Protein AF-A0A370DXL4-F1 (afdb_monomer)

Secondary structure (DSSP, 8-state):
-B-SEEE-TTS-EEE-SSS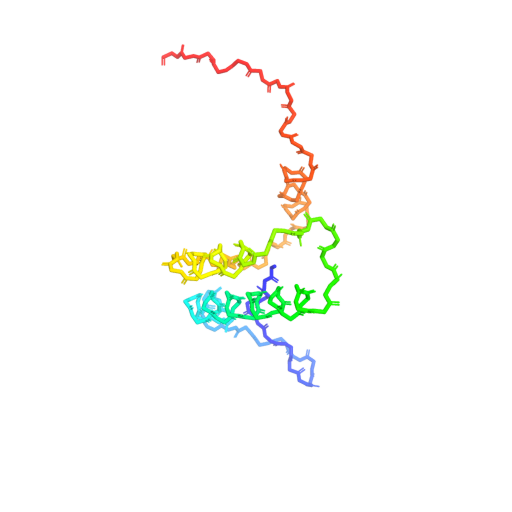SSS-HHHHHHHHHHHHHHHHHHHHHTT--TT--SSSHHHHHHHHHHHSPP---PPBP-SSHHHHHHHHHHHHSPPP--------

InterPro domains:
  IPR007069 Transposase, IS801/IS1294 [PF04986] (1-96)

Radius of gyration: 19.85 Å; Cα contacts (8 Å, |Δi|>4): 71; chains: 1; bounding box: 47×39×48 Å

Mean predicted aligned error: 12.61 Å

pLDDT: mean 74.89, std 13.77, range [33.28, 93.0]

Solvent-accessible surface area (backbone atoms only — not comparable to full-atom values): 6539 Å² total; per-residue (Å²): 122,47,59,37,47,46,75,43,99,85,74,46,80,44,72,45,97,46,83,48,76,61,61,52,68,63,51,15,52,52,50,53,51,53,54,53,52,52,52,50,52,37,51,78,72,60,73,40,86,87,68,79,61,84,65,50,61,60,57,50,52,52,56,58,66,71,52,90,66,82,55,84,75,50,55,56,70,91,45,71,67,60,54,51,56,56,50,42,53,74,77,41,68,74,77,92,76,77,84,86,77,86,127

Sequence (103 aa):
MVPGGVLTGSGGWKAVRSNYLFPVRALSQRYRWCLVSLLREAYVAGELPRVNGPGEPTITLDRLMQQDWVVYSRSGLSEPKQVLDYLARYTTGPPSATRVCCR

Structure (mmCIF, N/CA/C/O backbone):
data_AF-A0A370DXL4-F1
#
_entry.id   AF-A0A370DXL4-F1
#
loop_
_atom_site.group_PDB
_atom_site.id
_atom_site.type_symbol
_atom_site.label_atom_id
_atom_site.label_alt_id
_atom_site.label_comp_id
_atom_site.label_asym_id
_atom_site.label_entity_id
_atom_site.label_seq_id
_atom_site.pdbx_PDB_ins_code
_atom_site.Cartn_x
_atom_site.Cartn_y
_atom_site.Cartn_z
_atom_site.occupancy
_atom_site.B_iso_or_equiv
_atom_site.auth_seq_id
_atom_site.auth_comp_id
_atom_site.auth_asym_id
_atom_site.auth_atom_id
_atom_site.pdbx_PDB_model_num
ATOM 1 N N . MET A 1 1 ? -11.023 -4.839 5.918 1.00 53.97 1 MET A N 1
ATOM 2 C CA . MET A 1 1 ? -11.628 -4.571 7.244 1.00 53.97 1 MET A CA 1
ATOM 3 C C . MET A 1 1 ? -10.658 -5.062 8.296 1.00 53.97 1 MET A C 1
ATOM 5 O O . MET A 1 1 ? -10.114 -6.141 8.111 1.00 53.97 1 MET A O 1
ATOM 9 N N . VAL A 1 2 ? -10.398 -4.276 9.339 1.00 59.25 2 VAL A N 1
ATOM 10 C CA . VAL A 1 2 ? -9.461 -4.658 10.406 1.00 59.25 2 VAL A CA 1
ATOM 11 C C . VAL A 1 2 ? -10.247 -4.678 11.712 1.00 59.25 2 VAL A C 1
ATOM 13 O O . VAL A 1 2 ? -10.909 -3.682 12.017 1.00 59.25 2 VAL A O 1
ATOM 16 N N . PRO A 1 3 ? -10.246 -5.786 12.467 1.00 62.25 3 PRO A N 1
ATOM 17 C CA . PRO A 1 3 ? -10.918 -5.799 13.751 1.00 62.25 3 PRO A CA 1
ATOM 18 C C . PRO A 1 3 ? -10.243 -4.819 14.717 1.00 62.25 3 PRO 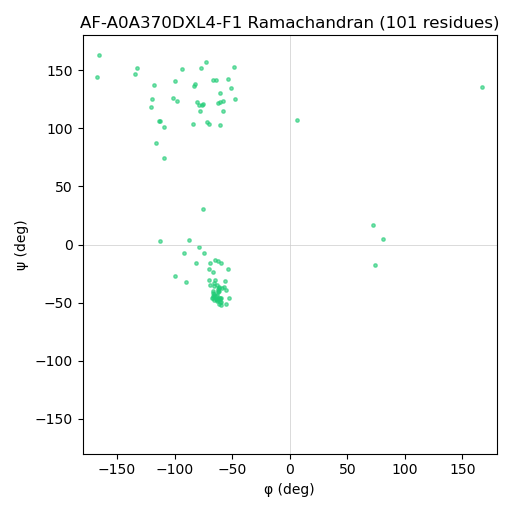A C 1
ATOM 20 O O . PRO A 1 3 ? -9.019 -4.712 14.761 1.00 62.25 3 PRO A O 1
ATOM 23 N N . GLY A 1 4 ? -11.040 -4.119 15.525 1.00 64.31 4 GLY A N 1
ATOM 24 C CA . GLY A 1 4 ? -10.552 -3.197 16.559 1.00 64.31 4 GLY A CA 1
ATOM 25 C C . GLY A 1 4 ? -9.992 -3.907 17.795 1.00 64.31 4 GLY A C 1
ATOM 26 O O . GLY A 1 4 ? -10.134 -3.408 18.906 1.00 64.31 4 GLY A O 1
ATOM 27 N N . GLY A 1 5 ? -9.432 -5.103 17.639 1.00 72.56 5 GLY A N 1
ATOM 28 C CA . GLY A 1 5 ? -9.015 -5.963 18.737 1.00 72.56 5 GLY A CA 1
ATOM 29 C C . GLY A 1 5 ? -8.114 -7.092 18.263 1.00 72.56 5 GLY A C 1
ATOM 30 O O . GLY A 1 5 ? -8.035 -7.385 17.071 1.00 72.56 5 GLY A O 1
ATOM 31 N N . VAL A 1 6 ? -7.423 -7.704 19.216 1.00 76.75 6 VAL A N 1
ATOM 32 C CA . VAL A 1 6 ? -6.577 -8.875 18.998 1.00 76.75 6 VAL A CA 1
ATOM 33 C C . VAL A 1 6 ? -7.132 -10.042 19.805 1.00 76.75 6 VAL A C 1
ATOM 35 O O . VAL A 1 6 ? -7.523 -9.875 20.963 1.00 76.75 6 VAL A O 1
ATOM 38 N N . LEU A 1 7 ? -7.171 -11.222 19.192 1.00 79.50 7 LEU A N 1
ATOM 39 C CA . LEU A 1 7 ? -7.432 -12.464 19.905 1.00 79.50 7 LEU A CA 1
ATOM 40 C C . LEU A 1 7 ? -6.134 -12.886 20.596 1.00 79.50 7 LEU A C 1
ATOM 42 O O . LEU A 1 7 ? -5.102 -13.046 19.945 1.00 79.50 7 LEU A O 1
ATOM 46 N N . THR A 1 8 ? -6.154 -13.008 21.918 1.00 81.00 8 THR A N 1
ATOM 47 C CA . THR A 1 8 ? -4.990 -13.471 22.674 1.00 81.00 8 THR A CA 1
ATOM 48 C C . THR A 1 8 ? -4.781 -14.967 22.448 1.00 81.00 8 THR A C 1
ATOM 50 O O . THR A 1 8 ? -5.726 -15.697 22.154 1.00 81.00 8 THR A O 1
ATOM 53 N N . GLY A 1 9 ? -3.554 -15.460 22.652 1.00 80.75 9 GLY A N 1
ATOM 54 C CA . GLY A 1 9 ? -3.261 -16.901 22.571 1.00 80.75 9 GLY A CA 1
ATOM 55 C C . GLY A 1 9 ? -4.063 -17.762 23.561 1.00 80.75 9 GLY A C 1
ATOM 56 O O . GLY A 1 9 ? -4.179 -18.964 23.372 1.00 80.75 9 GLY A O 1
ATOM 57 N N . SER A 1 10 ? -4.660 -17.144 24.584 1.00 83.94 10 SER A N 1
ATOM 58 C CA . SER A 1 10 ? -5.586 -17.766 25.537 1.00 83.94 10 SER A CA 1
ATOM 59 C C . SER A 1 10 ? -7.059 -17.764 25.090 1.00 83.94 10 SER A C 1
ATOM 61 O O . SER A 1 10 ? -7.924 -18.150 25.868 1.00 83.94 10 SER A O 1
ATOM 63 N N . GLY A 1 11 ? -7.369 -17.297 23.875 1.00 83.06 11 GLY A N 1
ATOM 64 C CA . GLY A 1 11 ? -8.734 -17.225 23.337 1.00 83.06 11 GLY A CA 1
ATOM 65 C C . GLY A 1 11 ? -9.555 -16.016 23.805 1.00 83.06 11 GLY A C 1
ATOM 66 O O . GLY A 1 11 ? -10.730 -15.904 23.467 1.00 83.06 11 GLY A O 1
ATOM 67 N N . GLY A 1 12 ? -8.960 -15.090 24.561 1.00 82.62 12 GLY A N 1
ATOM 68 C CA . GLY A 1 12 ? -9.624 -13.871 25.019 1.00 82.62 12 GLY A CA 1
ATOM 69 C C . GLY A 1 12 ? -9.600 -12.766 23.962 1.00 82.62 12 GLY A C 1
ATOM 70 O O . GLY A 1 12 ? -8.570 -12.501 23.342 1.00 82.62 12 GLY A O 1
ATOM 71 N N . TRP A 1 13 ? -10.721 -12.071 23.766 1.00 79.81 13 TRP A N 1
ATOM 72 C CA . TRP A 1 13 ? -10.746 -10.877 22.922 1.00 79.81 13 TRP A CA 1
ATOM 73 C C . TRP A 1 13 ? -10.223 -9.662 23.685 1.00 79.81 13 TRP A C 1
ATOM 75 O O . TRP A 1 13 ? -10.781 -9.280 24.714 1.00 79.81 13 TRP A O 1
ATOM 85 N N . LYS A 1 14 ? -9.185 -9.006 23.163 1.00 78.19 14 LYS A N 1
ATOM 86 C CA . LYS A 1 14 ? -8.680 -7.744 23.708 1.00 78.19 14 LYS A CA 1
ATOM 87 C C . LYS A 1 14 ? -8.940 -6.612 22.724 1.00 78.19 14 LYS A C 1
ATOM 89 O O . LYS A 1 14 ? -8.253 -6.493 21.711 1.00 78.19 14 LYS A O 1
ATOM 94 N N . ALA A 1 15 ? -9.916 -5.765 23.041 1.00 71.75 15 ALA A N 1
ATOM 95 C CA . ALA A 1 15 ? -10.189 -4.556 22.271 1.00 71.75 15 ALA A CA 1
ATOM 96 C C . ALA A 1 15 ? -9.028 -3.552 22.386 1.00 71.75 15 ALA A C 1
ATOM 98 O O . ALA A 1 15 ? -8.422 -3.378 23.448 1.00 71.75 15 ALA A O 1
ATOM 99 N N . VAL A 1 16 ? -8.715 -2.885 21.281 1.00 71.50 16 VAL A N 1
ATOM 100 C CA . VAL A 1 16 ? -7.738 -1.799 21.218 1.00 71.50 16 VAL A CA 1
ATOM 101 C C . VAL A 1 16 ? -8.426 -0.510 21.667 1.00 71.50 16 VAL A C 1
ATOM 103 O O . VAL A 1 16 ? -9.565 -0.246 21.303 1.00 71.50 16 VAL A O 1
ATOM 106 N N . ARG A 1 17 ? -7.735 0.310 22.469 1.00 65.25 17 ARG A N 1
ATOM 107 C CA . ARG A 1 17 ? -8.266 1.595 22.976 1.00 65.25 17 ARG A CA 1
ATOM 108 C C . ARG A 1 17 ? -8.429 2.670 21.893 1.00 65.25 17 ARG A C 1
ATOM 110 O O . ARG A 1 17 ? -9.082 3.678 22.119 1.00 65.25 17 ARG A O 1
ATOM 117 N N . SER A 1 18 ? -7.793 2.468 20.747 1.00 66.50 18 SER A N 1
ATOM 118 C CA . SER A 1 18 ? -7.854 3.328 19.567 1.00 66.50 18 SER A CA 1
ATOM 119 C C . SER A 1 18 ? -8.938 2.832 18.608 1.00 66.50 18 SER A C 1
ATOM 121 O O . SER A 1 18 ? -9.171 1.629 18.505 1.00 66.50 18 SER A O 1
ATOM 123 N N . ASN A 1 19 ? -9.527 3.753 17.837 1.00 65.56 19 ASN A N 1
ATOM 124 C CA . ASN A 1 19 ? -10.470 3.446 16.751 1.00 65.56 19 ASN A CA 1
ATOM 125 C C . ASN A 1 19 ? -9.907 2.444 15.722 1.00 65.56 19 ASN A C 1
ATOM 127 O O . ASN A 1 19 ? -10.667 1.798 15.003 1.00 65.56 19 ASN A O 1
ATOM 131 N N . TYR A 1 20 ? -8.577 2.317 15.651 1.00 66.62 20 TYR A N 1
ATOM 132 C CA . TYR A 1 20 ? -7.861 1.459 14.714 1.00 66.62 20 TYR A CA 1
ATOM 133 C C . TYR A 1 20 ? -6.754 0.660 15.406 1.00 66.62 20 TYR A C 1
ATOM 135 O O . TYR A 1 20 ? -6.094 1.151 16.326 1.00 66.62 20 TYR A O 1
ATOM 143 N N . LEU A 1 21 ? -6.511 -0.556 14.911 1.00 67.88 21 LEU A N 1
ATOM 144 C CA . LEU A 1 21 ? -5.412 -1.418 15.357 1.00 67.88 21 LEU A CA 1
ATOM 145 C C . LEU A 1 21 ? -4.030 -0.811 15.038 1.00 67.88 21 LEU A C 1
ATOM 147 O O . LEU A 1 21 ? -3.087 -1.015 15.796 1.00 67.88 21 LEU A O 1
ATOM 151 N N . PHE A 1 22 ? -3.922 -0.031 13.955 1.00 70.94 22 PHE A N 1
ATOM 152 C CA . PHE A 1 22 ? -2.680 0.610 13.513 1.00 70.94 22 PHE A CA 1
ATOM 153 C C . PHE A 1 22 ? -2.888 2.095 13.182 1.00 70.94 22 PHE A C 1
ATOM 155 O O . PHE A 1 22 ? -3.971 2.471 12.725 1.00 70.94 22 PHE A O 1
ATOM 162 N N . PRO A 1 23 ? -1.853 2.945 13.328 1.00 78.12 23 PRO A N 1
ATOM 163 C CA . PRO A 1 23 ? -1.884 4.307 12.810 1.00 78.12 23 PRO A CA 1
ATOM 164 C C . PRO A 1 23 ? -2.058 4.306 11.285 1.00 78.12 23 PRO A C 1
ATOM 166 O O . PRO A 1 23 ? -1.232 3.755 10.556 1.00 78.12 23 PRO A O 1
ATOM 169 N N . VAL A 1 24 ? -3.106 4.975 10.798 1.00 78.38 24 VAL A N 1
ATOM 170 C CA . VAL A 1 24 ? -3.479 5.007 9.371 1.00 78.38 24 VAL A CA 1
ATOM 171 C C . VAL A 1 24 ? -2.325 5.475 8.478 1.00 78.38 24 VAL A C 1
ATOM 173 O O . VAL A 1 24 ? -2.099 4.902 7.415 1.00 78.38 24 VAL A O 1
ATOM 176 N N . ARG A 1 25 ? -1.539 6.465 8.922 1.00 82.75 25 ARG A N 1
ATOM 177 C CA . ARG A 1 25 ? -0.388 6.988 8.162 1.00 82.75 25 ARG A CA 1
ATOM 178 C C . ARG A 1 25 ? 0.709 5.939 7.970 1.00 82.75 25 ARG A C 1
ATOM 180 O O . ARG A 1 25 ? 1.179 5.746 6.853 1.00 82.75 25 ARG A O 1
ATOM 187 N N . ALA A 1 26 ? 1.069 5.229 9.040 1.00 85.06 26 ALA A N 1
ATOM 188 C CA . ALA A 1 26 ? 2.095 4.188 8.992 1.00 85.06 26 ALA A CA 1
ATOM 189 C C . ALA A 1 26 ? 1.649 3.008 8.116 1.00 85.06 26 ALA A C 1
ATOM 191 O O . ALA A 1 26 ? 2.422 2.519 7.292 1.00 85.06 26 ALA A O 1
ATOM 192 N N . LEU A 1 27 ? 0.381 2.600 8.244 1.00 84.00 27 LEU A N 1
ATOM 193 C CA . LEU A 1 27 ? -0.203 1.553 7.408 1.00 84.00 27 LEU A CA 1
ATOM 194 C C . LEU A 1 27 ? -0.197 1.952 5.930 1.00 84.00 27 LEU A C 1
ATOM 196 O O . LEU A 1 27 ? 0.216 1.164 5.085 1.00 84.00 27 LEU A O 1
ATOM 200 N N . SER A 1 28 ? -0.615 3.181 5.628 1.00 86.50 28 SER A N 1
ATOM 201 C CA . SER A 1 28 ? -0.690 3.671 4.251 1.00 86.50 28 SER A CA 1
ATOM 202 C C . SER A 1 28 ? 0.681 3.727 3.590 1.00 86.50 28 SER A C 1
ATOM 204 O O . SER A 1 28 ? 0.845 3.265 2.463 1.00 86.50 28 SER A O 1
ATOM 206 N N . GLN A 1 29 ? 1.686 4.217 4.318 1.00 88.19 29 GLN A N 1
ATOM 207 C CA . GLN A 1 29 ? 3.059 4.259 3.833 1.00 88.19 29 GLN A CA 1
ATOM 208 C C . GLN A 1 29 ? 3.597 2.846 3.586 1.00 88.19 29 GLN A C 1
ATOM 210 O O . GLN A 1 29 ? 4.120 2.573 2.508 1.00 88.19 29 GLN A O 1
ATOM 215 N N . ARG A 1 30 ? 3.436 1.930 4.550 1.00 89.75 30 ARG A N 1
ATOM 216 C CA . ARG A 1 30 ? 3.906 0.541 4.431 1.00 89.75 30 ARG A CA 1
ATOM 217 C C . ARG A 1 30 ? 3.245 -0.179 3.258 1.00 89.75 30 ARG A C 1
ATOM 219 O O . ARG A 1 30 ? 3.942 -0.821 2.482 1.00 89.75 30 ARG A O 1
ATOM 226 N N . TYR A 1 31 ? 1.928 -0.037 3.117 1.00 88.88 31 TYR A N 1
ATOM 227 C CA . TYR A 1 31 ? 1.169 -0.633 2.022 1.00 88.88 31 TYR A CA 1
ATOM 228 C C . TYR A 1 31 ? 1.650 -0.123 0.662 1.00 88.88 31 TYR A C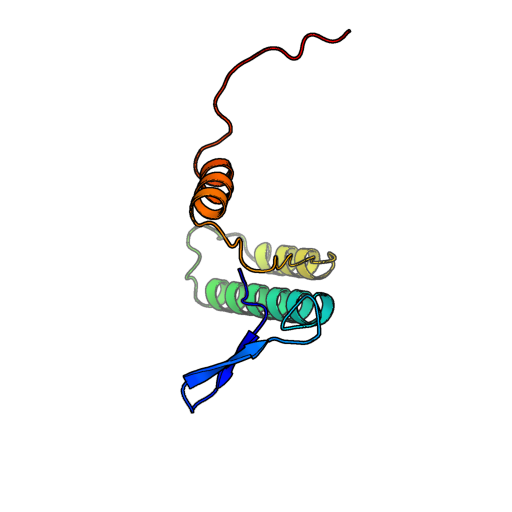 1
ATOM 230 O O . TYR A 1 31 ? 1.925 -0.926 -0.227 1.00 88.88 31 TYR A O 1
ATOM 238 N N . ARG A 1 32 ? 1.830 1.198 0.529 1.00 90.94 32 ARG A N 1
ATOM 239 C CA . ARG A 1 32 ? 2.364 1.829 -0.683 1.00 90.94 32 ARG A CA 1
ATOM 240 C C . ARG A 1 32 ? 3.720 1.241 -1.072 1.00 90.94 32 ARG A C 1
ATOM 242 O O . ARG A 1 32 ? 3.891 0.818 -2.210 1.00 90.94 32 ARG A O 1
ATOM 249 N N . TRP A 1 33 ? 4.658 1.179 -0.125 1.00 91.06 33 TRP A N 1
ATOM 250 C CA . TRP A 1 33 ? 5.984 0.606 -0.368 1.00 91.06 33 TRP A CA 1
ATOM 251 C C . TRP A 1 33 ? 5.903 -0.855 -0.805 1.00 91.06 33 TRP A C 1
ATOM 253 O O . TRP A 1 33 ? 6.455 -1.200 -1.842 1.00 91.06 33 TRP A O 1
ATOM 263 N N . CYS A 1 34 ? 5.187 -1.698 -0.056 1.00 93.00 34 CYS A N 1
ATOM 264 C CA . CYS A 1 34 ? 5.083 -3.121 -0.370 1.00 93.00 34 CYS A CA 1
ATOM 265 C C . CYS A 1 34 ? 4.474 -3.365 -1.754 1.00 93.00 34 CYS A C 1
ATOM 267 O O . CYS A 1 34 ? 5.019 -4.152 -2.522 1.00 93.00 34 CYS A O 1
ATOM 269 N N . LEU A 1 35 ? 3.382 -2.677 -2.094 1.00 91.56 35 LEU A N 1
ATOM 270 C CA . LEU A 1 35 ? 2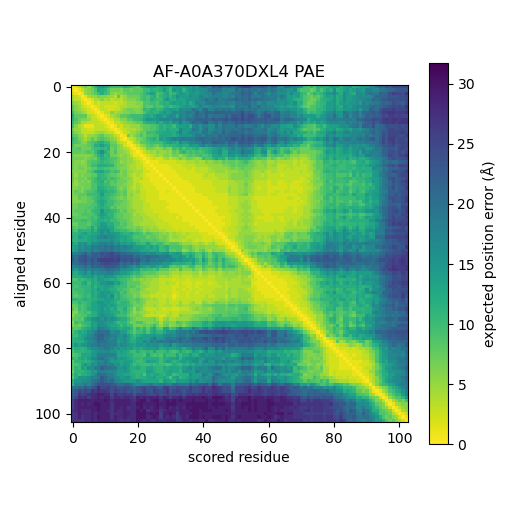.727 -2.856 -3.386 1.00 91.56 35 LEU A CA 1
ATOM 271 C C . LEU A 1 35 ? 3.642 -2.443 -4.546 1.00 91.56 35 LEU A C 1
ATOM 273 O O . LEU A 1 35 ? 3.778 -3.185 -5.514 1.00 91.56 35 LEU A O 1
ATOM 277 N N . VAL A 1 36 ? 4.290 -1.279 -4.447 1.00 91.12 36 VAL A N 1
ATOM 278 C CA . VAL A 1 36 ? 5.182 -0.783 -5.505 1.00 91.12 36 VAL A CA 1
ATOM 279 C C . VAL A 1 36 ? 6.422 -1.664 -5.651 1.00 91.12 36 VAL A C 1
ATOM 281 O O . VAL A 1 36 ? 6.825 -1.935 -6.779 1.00 91.12 36 VAL A O 1
ATOM 284 N N . SER A 1 37 ? 7.013 -2.135 -4.549 1.00 91.62 37 SER A N 1
ATOM 285 C CA . SER A 1 37 ? 8.147 -3.068 -4.588 1.00 91.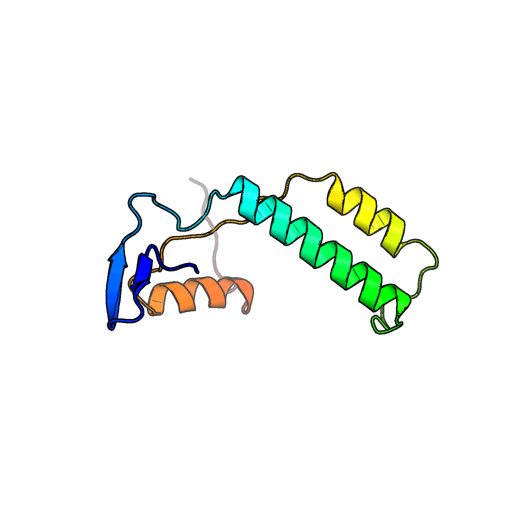62 37 SER A CA 1
ATOM 286 C C . SER A 1 37 ? 7.785 -4.365 -5.310 1.00 91.62 37 SER A C 1
ATOM 288 O O . SER A 1 37 ? 8.471 -4.734 -6.258 1.00 91.62 37 SER A O 1
ATOM 290 N N . LEU A 1 38 ? 6.660 -4.988 -4.946 1.00 92.06 38 LEU A N 1
ATOM 291 C CA . LEU A 1 38 ? 6.198 -6.223 -5.586 1.00 92.06 38 LEU A CA 1
ATOM 292 C C . LEU A 1 38 ? 5.890 -6.025 -7.076 1.00 92.06 38 LEU A C 1
ATOM 294 O O . LEU A 1 38 ? 6.218 -6.878 -7.892 1.00 92.06 38 LEU A O 1
ATOM 298 N N . LEU A 1 39 ? 5.306 -4.885 -7.459 1.00 90.31 39 LEU A N 1
ATOM 299 C CA . LEU A 1 39 ? 5.058 -4.576 -8.871 1.00 90.31 39 LEU A CA 1
ATOM 300 C C . LEU A 1 39 ? 6.354 -4.397 -9.670 1.00 90.31 39 LEU A C 1
ATOM 302 O O . LEU A 1 39 ? 6.402 -4.787 -10.835 1.00 90.31 39 LEU A O 1
ATOM 306 N N . ARG A 1 40 ? 7.406 -3.830 -9.066 1.00 88.56 40 ARG A N 1
ATOM 307 C CA . ARG A 1 40 ? 8.726 -3.741 -9.712 1.00 88.56 40 ARG A CA 1
ATOM 308 C C . ARG A 1 40 ? 9.349 -5.114 -9.891 1.00 88.56 40 ARG A C 1
ATOM 310 O O . ARG A 1 40 ? 9.869 -5.389 -10.965 1.00 88.56 40 ARG A O 1
ATOM 317 N N . GLU A 1 41 ? 9.277 -5.957 -8.867 1.00 90.81 41 GLU A N 1
ATOM 318 C CA . GLU A 1 41 ? 9.778 -7.332 -8.922 1.00 90.81 41 GLU A CA 1
ATOM 319 C C . GLU A 1 41 ? 9.055 -8.134 -10.011 1.00 90.81 41 GLU A C 1
ATOM 321 O O . GLU A 1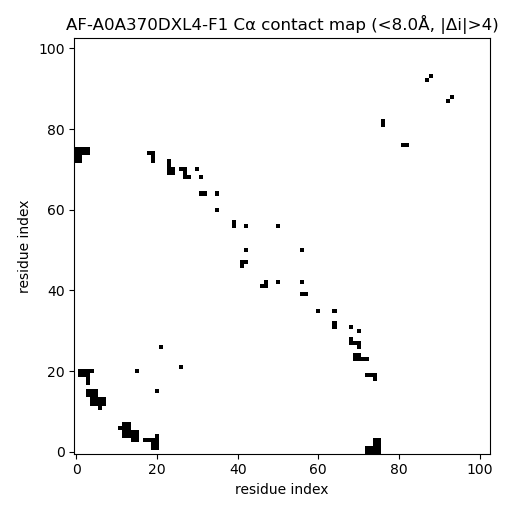 41 ? 9.713 -8.686 -10.889 1.00 90.81 41 GLU A O 1
ATOM 326 N N . ALA A 1 42 ? 7.719 -8.095 -10.042 1.00 89.81 42 ALA A N 1
ATOM 327 C CA . ALA A 1 42 ? 6.908 -8.763 -11.063 1.00 89.81 42 ALA A CA 1
ATOM 328 C C . ALA A 1 42 ? 7.185 -8.235 -12.482 1.00 89.81 42 ALA A C 1
ATOM 330 O O . ALA A 1 42 ? 7.210 -9.003 -13.444 1.00 89.81 42 ALA A O 1
ATOM 331 N N . TYR A 1 43 ? 7.428 -6.926 -12.633 1.00 86.94 43 TYR A N 1
ATOM 332 C CA . TYR A 1 43 ? 7.812 -6.344 -13.920 1.00 86.94 43 TYR A CA 1
ATOM 333 C C . TYR A 1 43 ? 9.183 -6.846 -14.391 1.00 86.94 43 TYR A C 1
ATOM 335 O O . TYR A 1 43 ? 9.315 -7.279 -15.532 1.00 86.94 43 TYR A O 1
ATOM 343 N N . VAL A 1 44 ? 10.194 -6.828 -13.514 1.00 86.44 44 VAL A N 1
ATOM 344 C CA . VAL A 1 44 ? 11.544 -7.330 -13.826 1.00 86.44 44 VAL A CA 1
ATOM 345 C C . VAL A 1 44 ? 11.521 -8.830 -14.132 1.00 86.44 44 VAL A C 1
ATOM 347 O O . VAL A 1 44 ? 12.247 -9.282 -15.013 1.00 86.44 44 VAL A O 1
ATOM 350 N N . ALA A 1 45 ? 10.659 -9.589 -13.454 1.00 89.00 45 ALA A N 1
ATOM 351 C CA . ALA A 1 45 ? 10.448 -11.013 -13.694 1.00 89.00 45 ALA A CA 1
ATOM 352 C C . ALA A 1 45 ? 9.653 -11.320 -14.981 1.00 89.00 45 ALA A C 1
ATOM 354 O O . ALA A 1 45 ? 9.535 -12.483 -15.359 1.00 89.00 45 ALA A O 1
ATOM 355 N N . GLY A 1 46 ? 9.108 -10.309 -15.669 1.00 86.31 46 GLY A N 1
ATOM 356 C CA . GLY A 1 46 ? 8.301 -10.504 -16.877 1.00 86.31 46 GLY A CA 1
ATOM 357 C C . GLY A 1 46 ? 6.912 -11.100 -16.614 1.00 86.31 46 GLY A C 1
ATOM 358 O O . GLY A 1 46 ? 6.252 -11.562 -17.542 1.00 86.31 46 GLY A O 1
ATOM 359 N N . GLU A 1 47 ? 6.432 -11.069 -15.369 1.00 87.75 47 GLU A N 1
ATOM 360 C CA . GLU A 1 47 ? 5.130 -11.619 -14.956 1.00 87.75 47 GLU A CA 1
ATOM 361 C C . GLU A 1 47 ? 3.948 -10.702 -15.314 1.00 87.75 47 GLU A C 1
ATOM 363 O O . GLU A 1 47 ? 2.785 -11.036 -15.077 1.00 87.75 47 GLU A O 1
ATOM 368 N N . LEU A 1 48 ? 4.229 -9.534 -15.900 1.00 84.12 48 LEU A N 1
ATOM 369 C CA . LEU A 1 48 ? 3.243 -8.540 -16.317 1.00 84.12 48 LEU A CA 1
ATOM 370 C C . LEU A 1 48 ? 3.142 -8.480 -17.854 1.00 84.12 48 LEU A C 1
ATOM 372 O O . LEU A 1 48 ? 3.560 -7.495 -18.457 1.00 84.12 48 LEU A O 1
ATOM 376 N N . PRO A 1 49 ? 2.518 -9.474 -18.517 1.00 74.00 49 PRO A N 1
ATOM 377 C CA . PRO A 1 49 ? 2.507 -9.610 -19.983 1.00 74.00 49 PRO A CA 1
ATOM 378 C C . PRO A 1 49 ? 1.780 -8.477 -20.729 1.00 74.00 49 PRO A C 1
ATOM 380 O O . PRO A 1 49 ? 1.887 -8.355 -21.949 1.00 74.00 49 PRO A O 1
ATOM 383 N N . ARG A 1 50 ? 1.002 -7.652 -20.016 1.00 77.06 50 ARG A N 1
ATOM 384 C CA . ARG A 1 50 ? 0.321 -6.463 -20.559 1.00 77.06 50 ARG A CA 1
ATOM 385 C C . ARG A 1 50 ? 1.139 -5.177 -20.437 1.00 77.06 50 ARG A C 1
ATOM 387 O O . ARG A 1 50 ? 0.715 -4.151 -20.959 1.00 77.06 50 ARG A O 1
ATOM 394 N N . VAL A 1 51 ? 2.277 -5.216 -19.752 1.00 74.62 51 VAL A N 1
ATOM 395 C CA . VAL A 1 51 ? 3.119 -4.052 -19.474 1.00 74.62 51 VAL A CA 1
ATOM 396 C C . VAL A 1 51 ? 4.452 -4.272 -20.183 1.00 74.62 51 VAL A C 1
ATOM 398 O O . VAL A 1 51 ? 5.378 -4.826 -19.610 1.00 74.62 51 VAL A O 1
ATOM 401 N N . ASN A 1 52 ? 4.525 -3.868 -21.453 1.00 66.06 52 ASN A N 1
ATOM 402 C CA . ASN A 1 52 ? 5.667 -4.166 -22.333 1.00 66.06 52 ASN A CA 1
ATOM 403 C C . ASN A 1 52 ? 6.485 -2.920 -22.727 1.00 66.06 52 ASN A C 1
ATOM 405 O O . ASN A 1 52 ? 7.420 -3.022 -23.518 1.00 66.06 52 ASN A O 1
ATOM 409 N N . GLY A 1 53 ? 6.133 -1.738 -22.211 1.00 67.88 53 GLY A N 1
ATOM 410 C CA . GLY A 1 53 ? 6.846 -0.491 -22.493 1.00 67.88 53 GLY A CA 1
ATOM 411 C C . GLY A 1 53 ? 8.174 -0.420 -21.727 1.00 67.88 53 GLY A 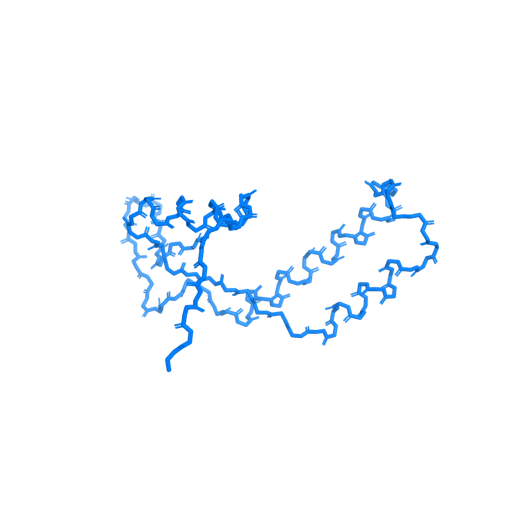C 1
ATOM 412 O O . GLY A 1 53 ? 8.151 -0.468 -20.495 1.00 67.88 53 GLY A O 1
ATOM 413 N N . PRO A 1 54 ? 9.338 -0.288 -22.393 1.00 62.75 54 PRO A N 1
ATOM 414 C CA . PRO A 1 54 ? 10.622 -0.197 -21.706 1.00 62.75 54 PRO A CA 1
ATOM 415 C C . PRO A 1 54 ? 10.672 1.057 -20.821 1.00 62.75 54 PRO A C 1
ATOM 417 O O . PRO A 1 54 ? 10.495 2.176 -21.292 1.00 62.75 54 PRO A O 1
ATOM 420 N N . GLY A 1 55 ? 10.899 0.877 -19.517 1.00 65.81 55 GLY A N 1
ATOM 421 C CA . GLY A 1 55 ? 11.088 1.970 -18.549 1.00 65.81 55 GLY A CA 1
ATOM 422 C C . GLY A 1 55 ? 9.824 2.751 -18.149 1.00 65.81 55 GLY A C 1
ATOM 423 O O . GLY A 1 55 ? 9.816 3.374 -17.085 1.00 65.81 55 GLY A O 1
ATOM 424 N N . GLU A 1 56 ? 8.739 2.667 -18.924 1.00 70.44 56 GLU A N 1
ATOM 425 C CA . GLU A 1 56 ? 7.430 3.260 -18.605 1.00 70.44 56 GLU A CA 1
ATOM 426 C C . GLU A 1 56 ? 6.883 2.877 -17.219 1.00 70.44 56 GLU A C 1
ATOM 428 O O . GLU A 1 56 ? 6.453 3.778 -16.486 1.00 70.44 56 GLU A O 1
ATOM 433 N N . PRO A 1 57 ? 6.908 1.598 -16.792 1.00 78.38 57 PRO A N 1
ATOM 434 C CA . PRO A 1 57 ? 6.378 1.237 -15.483 1.00 78.38 57 PRO A CA 1
ATOM 435 C C . PRO A 1 57 ? 7.234 1.782 -14.344 1.00 78.38 57 PRO A C 1
ATOM 437 O O . PRO A 1 57 ? 6.676 2.215 -13.344 1.00 78.38 57 PRO A O 1
ATOM 440 N N . THR A 1 58 ? 8.557 1.865 -14.490 1.00 81.38 58 THR A N 1
ATOM 441 C CA . THR A 1 58 ? 9.438 2.443 -13.460 1.00 81.38 58 THR A CA 1
ATOM 442 C C . THR A 1 58 ? 9.101 3.912 -13.211 1.00 81.38 58 THR A C 1
ATOM 444 O O . THR A 1 58 ? 8.821 4.286 -12.074 1.00 81.38 58 THR A O 1
ATOM 447 N N . ILE A 1 59 ? 9.031 4.721 -14.276 1.00 85.25 59 ILE A N 1
ATOM 448 C CA . ILE A 1 59 ? 8.689 6.152 -14.194 1.00 85.25 59 ILE A CA 1
ATOM 449 C C . ILE A 1 59 ? 7.280 6.339 -13.622 1.00 85.25 59 ILE A C 1
ATOM 451 O O . ILE A 1 59 ? 7.031 7.238 -12.815 1.00 85.25 59 ILE A O 1
ATOM 455 N N . THR A 1 60 ? 6.345 5.481 -14.026 1.00 86.31 60 THR A N 1
ATOM 456 C CA . THR A 1 60 ? 4.959 5.536 -13.557 1.00 86.31 60 THR A CA 1
ATOM 457 C C . THR A 1 60 ? 4.871 5.200 -12.073 1.00 86.31 60 THR A C 1
ATOM 459 O O . THR A 1 60 ? 4.238 5.937 -11.323 1.00 86.31 60 THR A O 1
ATOM 462 N N . LEU A 1 61 ? 5.555 4.145 -11.625 1.00 87.50 61 LEU A N 1
ATOM 463 C CA . LEU A 1 61 ? 5.624 3.742 -10.222 1.00 87.50 61 LEU A CA 1
ATOM 464 C C . LEU A 1 61 ? 6.358 4.781 -9.360 1.00 87.50 61 LEU A C 1
ATOM 466 O O . LEU A 1 61 ? 5.968 4.990 -8.213 1.00 87.50 61 LEU A O 1
ATOM 470 N N . ASP A 1 62 ? 7.365 5.476 -9.894 1.00 88.88 62 ASP A N 1
ATOM 471 C CA . ASP A 1 62 ? 8.029 6.592 -9.206 1.00 88.88 62 ASP A CA 1
ATOM 472 C C . ASP A 1 62 ? 7.076 7.776 -9.001 1.00 88.88 62 ASP A C 1
ATOM 474 O O . ASP A 1 62 ? 6.978 8.312 -7.896 1.00 88.88 62 ASP A O 1
ATOM 478 N N . ARG A 1 63 ? 6.295 8.149 -10.023 1.00 88.88 63 ARG A N 1
ATOM 479 C CA . ARG A 1 63 ? 5.243 9.173 -9.882 1.00 88.88 63 ARG A CA 1
ATOM 480 C C . ARG A 1 63 ? 4.162 8.741 -8.893 1.00 88.88 63 ARG A C 1
ATOM 482 O O . ARG A 1 63 ? 3.699 9.547 -8.089 1.00 88.88 63 ARG A O 1
ATOM 489 N N . LEU A 1 64 ? 3.789 7.465 -8.922 1.00 87.44 64 LEU A N 1
ATOM 490 C CA . LEU A 1 64 ? 2.807 6.866 -8.020 1.00 87.44 64 LEU A CA 1
ATOM 491 C C . LEU A 1 64 ? 3.258 6.950 -6.548 1.00 87.44 64 LEU A C 1
ATOM 493 O O . LEU A 1 64 ? 2.444 7.189 -5.654 1.00 87.44 64 LEU A O 1
ATOM 497 N N . MET A 1 65 ? 4.565 6.802 -6.308 1.00 89.12 65 MET A N 1
ATOM 498 C CA . MET A 1 65 ? 5.208 6.935 -4.998 1.00 89.12 65 MET A CA 1
ATOM 499 C C . MET A 1 65 ? 5.236 8.372 -4.462 1.00 89.12 65 MET A C 1
ATOM 501 O O . MET A 1 65 ? 5.371 8.548 -3.251 1.00 89.12 65 MET A O 1
ATOM 505 N N . GLN A 1 66 ? 5.104 9.390 -5.317 1.00 89.31 66 GLN A N 1
ATOM 506 C CA . GLN A 1 66 ? 5.055 10.797 -4.895 1.00 89.31 66 GLN A CA 1
ATOM 507 C C . GLN A 1 66 ? 3.669 11.236 -4.413 1.00 89.31 66 GLN A C 1
ATOM 509 O O . GLN A 1 66 ? 3.553 12.263 -3.754 1.00 89.31 66 GLN A O 1
ATOM 514 N N . GLN A 1 67 ? 2.624 10.469 -4.721 1.00 87.50 67 GLN A N 1
ATOM 515 C CA . GLN A 1 67 ? 1.271 10.775 -4.269 1.00 87.50 67 GLN A CA 1
ATOM 516 C C . GLN A 1 67 ? 1.084 10.405 -2.793 1.00 87.50 67 GLN A C 1
ATOM 518 O O . GLN A 1 67 ? 1.704 9.459 -2.283 1.00 87.50 67 GLN A O 1
ATOM 523 N N . ASP A 1 68 ? 0.183 11.121 -2.123 1.00 83.50 68 ASP A N 1
ATOM 524 C CA . ASP A 1 68 ? -0.279 10.766 -0.785 1.00 83.50 68 ASP A CA 1
ATOM 525 C C . ASP A 1 68 ? -1.268 9.607 -0.866 1.00 83.50 68 ASP A C 1
ATOM 527 O O . ASP A 1 68 ? -2.319 9.681 -1.503 1.00 83.50 68 ASP A O 1
ATOM 531 N N . TRP A 1 69 ? -0.916 8.505 -0.210 1.00 87.06 69 TRP A N 1
ATOM 532 C CA . TRP A 1 69 ? -1.758 7.319 -0.157 1.00 87.06 69 TRP A CA 1
ATOM 533 C C . TRP A 1 69 ? -2.534 7.343 1.143 1.00 87.06 69 TRP A C 1
ATOM 535 O O . TRP A 1 69 ? -1.948 7.376 2.224 1.00 87.06 69 TRP A O 1
ATOM 545 N N . VAL A 1 70 ? -3.857 7.292 1.037 1.00 83.69 70 VAL A N 1
ATOM 546 C CA . VAL A 1 70 ? -4.744 7.159 2.190 1.00 83.69 70 VAL A CA 1
ATOM 547 C C . VAL A 1 70 ? -5.352 5.767 2.152 1.00 83.69 70 VAL A C 1
ATOM 549 O O . VAL A 1 70 ? -6.288 5.496 1.404 1.00 83.69 70 VAL A O 1
ATOM 552 N N . VAL A 1 71 ? -4.815 4.862 2.969 1.00 79.50 71 VAL A N 1
ATOM 553 C CA . VAL A 1 71 ? -5.413 3.545 3.190 1.00 79.50 71 VAL A CA 1
ATOM 554 C C . VAL A 1 71 ? -6.481 3.692 4.258 1.00 79.50 71 VAL A C 1
ATOM 556 O O . VAL A 1 71 ? -6.196 3.813 5.448 1.00 79.50 71 VAL A O 1
ATOM 559 N N . TYR A 1 72 ? -7.737 3.688 3.828 1.00 70.12 72 TYR A N 1
ATOM 560 C CA . TYR A 1 72 ? -8.862 3.727 4.745 1.00 70.12 72 TYR A CA 1
ATOM 561 C C . TYR A 1 72 ? -9.091 2.343 5.360 1.00 70.12 72 TYR A C 1
ATOM 563 O O . TYR A 1 72 ? -9.471 1.389 4.682 1.00 70.12 72 TYR A O 1
ATOM 571 N N . SER A 1 73 ? -8.893 2.233 6.669 1.00 67.06 73 SER A N 1
ATOM 572 C CA . SER A 1 73 ? -9.383 1.100 7.449 1.00 67.06 73 SER A CA 1
ATOM 573 C C . SER A 1 73 ? -10.647 1.536 8.176 1.00 67.06 73 SER A C 1
ATOM 575 O O . SER A 1 73 ? -10.609 2.527 8.893 1.00 67.06 73 SER A O 1
ATOM 577 N N . ARG A 1 74 ? -11.750 0.804 8.025 1.00 65.94 74 ARG A N 1
ATOM 578 C CA . ARG A 1 74 ? -12.955 0.973 8.850 1.00 65.94 74 ARG A CA 1
ATOM 579 C C . ARG A 1 74 ? -12.950 -0.100 9.934 1.00 65.94 74 ARG A C 1
ATOM 581 O O . ARG A 1 74 ? -12.573 -1.243 9.642 1.00 65.94 74 ARG A O 1
ATOM 588 N N . SER A 1 75 ? -13.369 0.258 11.149 1.00 60.28 75 SER A N 1
ATOM 589 C CA . SER A 1 75 ? -13.733 -0.733 12.164 1.00 60.28 75 SER A CA 1
ATOM 590 C C . SER A 1 75 ? -14.765 -1.691 11.564 1.00 60.28 75 SER A C 1
ATOM 592 O O . SER A 1 75 ? -15.565 -1.295 10.712 1.00 60.28 75 SER A O 1
ATOM 594 N N . GLY A 1 76 ? -14.671 -2.976 11.914 1.00 61.31 76 GLY A N 1
ATOM 595 C CA . GLY A 1 76 ? -15.529 -4.007 11.336 1.00 61.31 76 GLY A CA 1
ATOM 596 C C . GLY A 1 76 ? -16.996 -3.573 11.338 1.00 61.31 76 GLY A C 1
ATOM 597 O O . GLY A 1 76 ? -17.522 -3.183 12.376 1.00 61.31 76 GLY A O 1
ATOM 598 N N . LEU A 1 77 ? -17.627 -3.610 10.163 1.00 57.09 77 LEU A N 1
ATOM 599 C CA . LEU A 1 77 ? -19.074 -3.507 10.033 1.00 57.09 77 LEU A CA 1
ATOM 600 C C . LEU A 1 77 ? -19.640 -4.658 10.859 1.00 57.09 77 LEU A C 1
ATOM 602 O O . LEU A 1 77 ? -19.364 -5.821 10.567 1.00 57.09 77 LEU A O 1
ATOM 606 N N . SER A 1 78 ? -20.360 -4.332 11.925 1.00 58.66 78 SER A N 1
ATOM 607 C CA . SER A 1 78 ? -20.976 -5.310 12.824 1.00 58.66 78 SER A CA 1
ATOM 608 C C . SER A 1 78 ? -22.012 -6.182 12.107 1.00 58.66 78 SER A C 1
ATOM 610 O O . SER A 1 78 ? -22.389 -7.230 12.621 1.00 58.66 78 SER A O 1
ATOM 612 N N . GLU A 1 79 ? -22.432 -5.782 10.903 1.00 65.44 79 GLU A N 1
ATOM 613 C CA . GLU A 1 79 ? -23.442 -6.459 10.107 1.00 65.44 79 GLU A CA 1
ATOM 614 C C . GLU A 1 79 ? -22.889 -6.909 8.733 1.00 65.44 79 GLU A C 1
ATOM 616 O O . GLU A 1 79 ? -22.521 -6.070 7.902 1.00 65.44 79 GLU A O 1
ATOM 621 N N . PRO A 1 80 ? -22.874 -8.223 8.436 1.00 71.00 80 PRO A N 1
ATOM 622 C CA . PRO A 1 80 ? -22.378 -8.773 7.168 1.00 71.00 80 PRO A CA 1
ATOM 623 C C . PRO A 1 80 ? -23.059 -8.201 5.915 1.00 71.00 80 PRO A C 1
ATOM 625 O O . PRO A 1 80 ? -22.415 -8.043 4.878 1.00 71.00 80 PRO A O 1
ATOM 628 N N . LYS A 1 81 ? -24.345 -7.830 6.008 1.00 72.94 81 LYS A N 1
ATOM 629 C CA . LYS A 1 81 ? -25.099 -7.200 4.910 1.00 72.94 81 LYS A CA 1
ATOM 630 C C . LYS A 1 81 ? -24.464 -5.896 4.431 1.00 72.94 81 LYS A C 1
ATOM 632 O O . LYS A 1 81 ? -24.434 -5.645 3.232 1.00 72.94 81 LYS A O 1
ATOM 637 N N . GLN A 1 82 ? -23.916 -5.095 5.344 1.00 73.00 82 GLN A N 1
ATOM 638 C CA . GLN A 1 82 ? -23.277 -3.821 5.004 1.00 73.00 82 GLN A CA 1
ATOM 639 C C . GLN A 1 82 ? -21.954 -4.034 4.258 1.00 73.00 82 GLN A C 1
ATOM 641 O O . GLN A 1 82 ? -21.577 -3.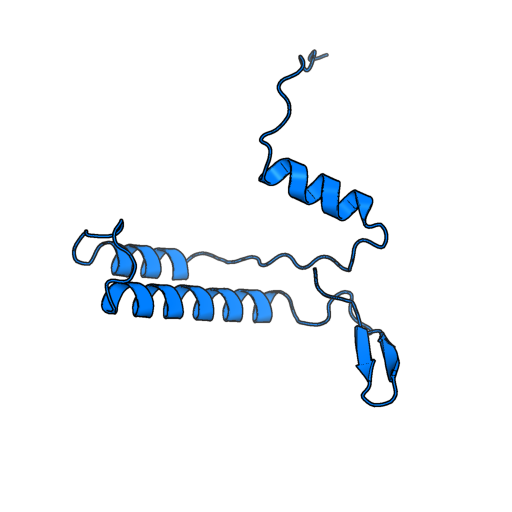221 3.418 1.00 73.00 82 GLN A O 1
ATOM 646 N N . VAL A 1 83 ? -21.253 -5.139 4.541 1.00 74.44 83 VAL A N 1
ATOM 647 C CA . VAL A 1 83 ? -20.041 -5.532 3.804 1.00 74.44 83 VAL A CA 1
ATOM 648 C C . VAL A 1 83 ? -20.406 -5.909 2.375 1.00 74.44 83 VAL A C 1
ATOM 650 O O . VAL A 1 83 ? -19.754 -5.464 1.434 1.00 74.44 83 VAL A O 1
ATOM 653 N N . LEU A 1 84 ? -21.466 -6.707 2.224 1.00 78.94 84 LEU A N 1
ATOM 654 C CA . LEU A 1 84 ? -21.940 -7.165 0.925 1.00 78.94 84 LEU A CA 1
ATOM 655 C C . LEU A 1 84 ? -22.433 -5.996 0.067 1.00 78.94 84 LEU A C 1
ATOM 657 O O . LEU A 1 84 ? -22.048 -5.901 -1.091 1.00 78.94 84 LEU A O 1
ATOM 661 N N . ASP A 1 85 ? -23.207 -5.076 0.647 1.00 79.31 85 ASP A N 1
ATOM 662 C CA . ASP A 1 85 ? -23.677 -3.868 -0.041 1.00 79.31 85 ASP A CA 1
ATOM 663 C C . ASP A 1 85 ? -22.511 -2.963 -0.468 1.00 79.31 85 ASP A C 1
ATOM 665 O O . ASP A 1 85 ? -22.486 -2.450 -1.586 1.00 79.31 85 ASP A O 1
ATOM 669 N N . TYR A 1 86 ? -21.494 -2.814 0.388 1.00 78.19 86 TYR A N 1
ATOM 670 C CA . TYR A 1 86 ? -20.291 -2.060 0.044 1.00 78.19 86 TYR A CA 1
ATOM 671 C C . TYR A 1 86 ? -19.533 -2.693 -1.129 1.00 78.19 86 TYR A C 1
ATOM 673 O O . TYR A 1 86 ? -19.181 -1.990 -2.074 1.00 78.19 86 TYR A O 1
ATOM 681 N N . LEU A 1 87 ? -19.300 -4.009 -1.094 1.00 78.94 87 LEU A N 1
ATOM 682 C CA . LEU A 1 87 ? -18.590 -4.719 -2.162 1.00 78.94 87 LEU A CA 1
ATOM 683 C C . LEU A 1 87 ? -19.385 -4.719 -3.472 1.00 78.94 87 LEU A C 1
ATOM 685 O O . LEU A 1 87 ? -18.804 -4.470 -4.527 1.00 78.94 87 LEU A O 1
ATOM 689 N N . ALA A 1 88 ? -20.703 -4.923 -3.398 1.00 82.38 88 ALA A N 1
ATOM 690 C CA . ALA A 1 88 ? -21.585 -4.979 -4.557 1.00 82.38 88 ALA A CA 1
ATOM 691 C C . ALA A 1 88 ? -21.515 -3.709 -5.412 1.00 82.38 88 ALA A C 1
ATOM 693 O O . ALA A 1 88 ? -21.536 -3.826 -6.630 1.00 82.38 88 ALA A O 1
ATOM 694 N N . ARG A 1 89 ? -21.358 -2.524 -4.804 1.00 77.38 89 ARG A N 1
ATOM 695 C CA . ARG A 1 89 ? -21.216 -1.235 -5.514 1.00 77.38 89 ARG A CA 1
ATOM 696 C C . ARG A 1 89 ? -19.922 -1.102 -6.323 1.00 77.38 89 ARG A C 1
ATOM 698 O O . ARG A 1 89 ? -19.857 -0.271 -7.224 1.00 77.38 89 ARG A O 1
ATOM 705 N N . TYR A 1 90 ? -18.884 -1.857 -5.965 1.00 68.75 90 TYR A N 1
ATOM 706 C CA . TYR A 1 90 ? -17.576 -1.806 -6.623 1.00 68.75 90 TYR A CA 1
ATOM 707 C C . TYR A 1 90 ? -17.374 -2.936 -7.637 1.00 68.75 90 TYR A C 1
ATOM 709 O O . TYR A 1 90 ? -16.617 -2.759 -8.587 1.00 68.75 90 TYR A O 1
ATOM 717 N N . THR A 1 91 ? -18.035 -4.082 -7.460 1.00 79.69 91 THR A N 1
ATOM 718 C CA . THR A 1 91 ? -18.008 -5.196 -8.426 1.00 79.69 91 THR A CA 1
ATOM 719 C C . THR A 1 91 ? -19.114 -5.101 -9.467 1.00 79.69 91 THR A C 1
ATOM 721 O O . THR A 1 91 ? -18.925 -5.489 -10.617 1.00 79.69 91 THR A O 1
ATOM 724 N N . THR A 1 92 ? -20.258 -4.556 -9.074 1.00 69.50 92 THR A N 1
ATOM 725 C CA . THR A 1 92 ? -21.418 -4.308 -9.923 1.00 69.50 92 THR A CA 1
ATOM 726 C C . THR A 1 92 ? -21.528 -2.794 -9.992 1.00 69.50 92 THR A C 1
ATOM 728 O O . THR A 1 92 ? -21.853 -2.155 -8.994 1.00 69.50 92 THR A O 1
ATOM 731 N N . GLY A 1 93 ? -21.168 -2.186 -11.125 1.00 59.53 93 GLY A N 1
ATOM 732 C CA . GLY A 1 93 ? -21.347 -0.741 -11.309 1.00 59.53 93 GLY A CA 1
ATOM 733 C C . GLY A 1 93 ? -22.769 -0.309 -10.910 1.00 59.53 93 GLY A C 1
ATOM 734 O O . GLY A 1 93 ? -23.682 -1.142 -10.955 1.00 59.53 93 GLY A O 1
ATOM 735 N N . PRO A 1 94 ? -22.970 0.952 -10.476 1.00 54.28 94 PRO A N 1
ATOM 736 C CA . PRO A 1 94 ? -24.230 1.384 -9.882 1.00 54.28 94 PRO A CA 1
ATOM 737 C C . PRO A 1 94 ? -25.407 0.994 -10.785 1.00 54.28 94 PRO A C 1
ATOM 739 O O . PRO A 1 94 ? -25.319 1.196 -12.000 1.00 54.28 94 PRO A O 1
ATOM 742 N N . PRO A 1 95 ? -26.496 0.430 -10.229 1.00 49.59 95 PRO A N 1
ATOM 743 C CA . PRO A 1 95 ? -27.654 0.082 -11.030 1.00 49.59 95 PRO A CA 1
ATOM 744 C C . PRO A 1 95 ? -28.165 1.350 -11.718 1.00 49.59 95 PRO A C 1
ATOM 746 O O . PRO A 1 95 ? -28.437 2.368 -11.084 1.00 49.59 95 PRO A O 1
ATOM 749 N N . SER A 1 96 ? -28.247 1.295 -13.041 1.00 56.34 96 SER A N 1
ATOM 750 C CA . SER A 1 96 ? -28.820 2.339 -13.878 1.00 56.34 96 SER A CA 1
ATOM 751 C C . SER A 1 96 ? -30.295 2.557 -13.516 1.00 56.34 96 SER A C 1
ATOM 753 O O . SER A 1 96 ? -31.124 1.739 -13.901 1.00 56.34 96 SER A O 1
ATOM 755 N N . ALA A 1 97 ? -30.606 3.624 -12.769 1.00 46.06 97 ALA A N 1
ATOM 756 C CA . ALA A 1 97 ? -31.934 4.239 -12.557 1.00 46.06 97 ALA A CA 1
ATOM 757 C C . ALA A 1 97 ? -31.813 5.229 -11.374 1.00 46.06 97 ALA A C 1
ATOM 759 O O . ALA A 1 97 ? -31.226 4.876 -10.364 1.00 46.06 97 ALA A O 1
ATOM 760 N N . THR A 1 98 ? -32.317 6.462 -11.319 1.00 43.59 98 THR A N 1
ATOM 761 C CA . THR A 1 98 ? -33.249 7.249 -12.128 1.00 43.59 98 THR A CA 1
ATOM 762 C C . THR A 1 98 ? -33.127 8.706 -11.645 1.00 43.59 98 THR A C 1
ATOM 764 O O . THR A 1 98 ? -32.925 8.943 -10.458 1.00 43.59 98 THR A O 1
ATOM 767 N N . ARG A 1 99 ? -33.237 9.657 -12.586 1.00 48.16 99 ARG A N 1
ATOM 768 C CA . ARG A 1 99 ? -33.442 11.119 -12.453 1.00 48.16 99 ARG A CA 1
ATOM 769 C C . ARG A 1 99 ? -33.404 11.704 -11.029 1.00 48.16 99 ARG A C 1
ATOM 771 O O . ARG A 1 99 ? -34.397 11.664 -10.307 1.00 48.16 99 ARG A O 1
ATOM 778 N N . VAL A 1 100 ? -32.318 12.412 -10.716 1.00 44.72 100 VAL A N 1
ATOM 779 C CA . VAL A 1 100 ? -32.358 13.497 -9.728 1.00 44.72 100 VAL A CA 1
ATOM 780 C C . VAL A 1 100 ? -33.144 14.641 -10.365 1.00 44.72 100 VAL A C 1
ATOM 782 O O . VAL A 1 100 ? -32.662 15.317 -11.271 1.00 44.72 100 VAL A O 1
ATOM 785 N N . CYS A 1 101 ? -34.396 14.800 -9.944 1.00 40.22 101 CYS A N 1
ATOM 786 C CA . CYS A 1 101 ? -35.166 16.003 -10.208 1.00 40.22 101 CYS A CA 1
ATOM 787 C C . CYS A 1 101 ? -34.574 17.102 -9.320 1.00 40.22 101 CYS A C 1
ATOM 789 O O . CYS A 1 101 ? -34.748 17.069 -8.102 1.00 40.22 101 CYS A O 1
ATOM 791 N N . CYS A 1 102 ? -33.828 18.029 -9.919 1.00 33.28 102 CYS A N 1
ATOM 792 C CA . CYS A 1 102 ? -33.437 19.262 -9.251 1.00 33.28 102 CYS A CA 1
ATOM 793 C C . CYS A 1 102 ? -34.708 20.034 -8.872 1.00 33.28 102 CYS A C 1
ATOM 795 O O . CYS A 1 102 ? -35.590 20.220 -9.716 1.00 33.28 102 CYS A O 1
ATOM 797 N N . ARG A 1 103 ? -34.789 20.471 -7.618 1.00 38.22 103 ARG A N 1
ATOM 798 C CA . ARG A 1 103 ? -35.675 21.544 -7.178 1.00 38.22 103 ARG A CA 1
ATOM 799 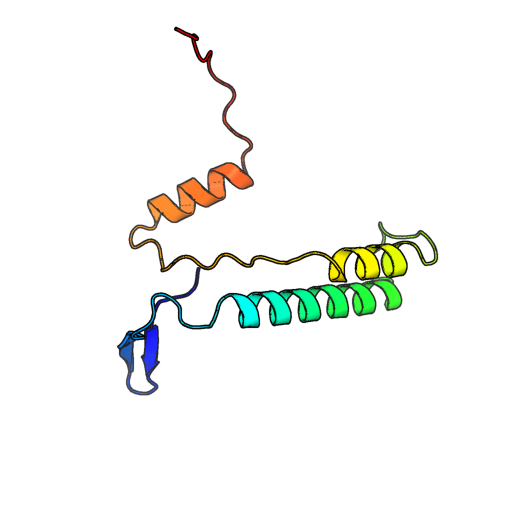C C . ARG A 1 103 ? -34.822 22.628 -6.547 1.00 38.22 103 ARG A C 1
ATOM 801 O O . ARG A 1 103 ? -33.844 22.246 -5.868 1.00 38.22 103 ARG A O 1
#

Organism: NCBI:txid2200907

Foldseek 3Di:
DAAQFDQDPVRDTGGHPDQDPDDQQVVQLVVLVVVLVVVVVCVVVCVCVVDDDPCVSVVVSVVVNPDDGGDDDHHDPPDVVVVVVVVCCVVPPDPDDDDPPDD